Protein AF-A0A957B6Y9-F1 (afdb_monomer_lite)

Secondary structure (DSSP, 8-state):
-GGGGTPPPPPHHHHHHHHHHHHHHHHHHHHHHHHTT-GGGGHHHHHHHHHHHHHHHHHHHHHHHTTSS-HHHHHHHHHHHHHHHHHHHHHSPPTTTTSSSS-SS----

Structure (mmCIF, N/CA/C/O backbone):
data_AF-A0A957B6Y9-F1
#
_entry.id   AF-A0A957B6Y9-F1
#
loop_
_atom_site.group_PDB
_atom_site.id
_atom_site.type_symbol
_atom_site.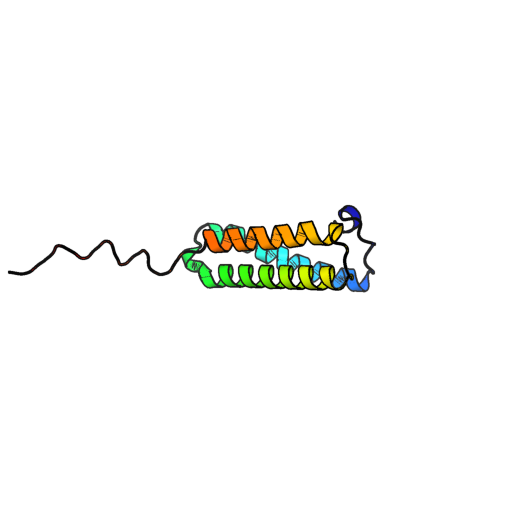label_atom_id
_atom_site.label_alt_id
_atom_site.label_comp_id
_atom_site.label_asym_id
_atom_site.label_entity_id
_atom_site.label_seq_id
_atom_site.pdbx_PDB_ins_code
_atom_site.Cartn_x
_atom_site.Cartn_y
_atom_site.Cartn_z
_atom_site.occupancy
_atom_site.B_iso_or_equiv
_atom_site.auth_seq_id
_atom_site.auth_comp_id
_atom_site.auth_asym_id
_atom_site.auth_atom_id
_atom_site.pdbx_PDB_model_num
ATOM 1 N N . PHE A 1 1 ? 14.574 6.675 -4.545 1.00 60.00 1 PHE A N 1
ATOM 2 C CA . PHE A 1 1 ? 13.724 5.499 -4.267 1.00 60.00 1 PHE A CA 1
ATOM 3 C C . PHE A 1 1 ? 13.514 4.637 -5.513 1.00 60.00 1 PHE A C 1
ATOM 5 O O . PHE A 1 1 ? 14.004 3.523 -5.516 1.00 60.00 1 PHE A O 1
ATOM 12 N N . LEU A 1 2 ? 12.899 5.138 -6.595 1.00 66.56 2 LEU A N 1
ATOM 13 C CA . LEU A 1 2 ? 12.646 4.340 -7.814 1.00 66.56 2 LEU A CA 1
ATOM 14 C C . LEU A 1 2 ? 13.917 3.724 -8.437 1.00 66.56 2 LEU A C 1
ATOM 16 O O . LEU A 1 2 ? 13.939 2.532 -8.723 1.00 66.56 2 LEU A O 1
ATOM 20 N N . ALA A 1 3 ? 15.010 4.489 -8.523 1.00 66.62 3 ALA A N 1
ATOM 21 C CA . ALA A 1 3 ? 16.303 3.975 -8.990 1.00 66.62 3 ALA A CA 1
ATOM 22 C C . ALA A 1 3 ? 16.888 2.866 -8.088 1.00 66.62 3 ALA A C 1
ATOM 24 O O . ALA A 1 3 ? 17.524 1.944 -8.584 1.00 66.62 3 ALA A O 1
ATOM 25 N N . PHE A 1 4 ? 16.623 2.904 -6.773 1.00 63.34 4 PHE A N 1
ATOM 26 C CA . PHE A 1 4 ? 17.029 1.836 -5.844 1.00 63.34 4 PHE A CA 1
ATOM 27 C C . PHE A 1 4 ? 16.241 0.539 -6.064 1.00 63.34 4 PHE A C 1
ATOM 29 O O . PHE A 1 4 ? 16.731 -0.531 -5.726 1.00 63.34 4 PHE A O 1
ATOM 36 N N . MET A 1 5 ? 15.043 0.622 -6.650 1.00 68.00 5 MET A N 1
ATOM 37 C CA . MET A 1 5 ? 14.244 -0.541 -7.045 1.00 68.00 5 MET A CA 1
ATOM 38 C C . MET A 1 5 ? 14.555 -1.013 -8.473 1.00 68.00 5 MET A C 1
ATOM 40 O O . MET A 1 5 ? 13.844 -1.867 -8.995 1.00 68.00 5 MET A O 1
ATOM 44 N N . GLY A 1 6 ? 15.581 -0.451 -9.126 1.00 68.00 6 GLY A N 1
ATOM 45 C CA . GLY A 1 6 ? 15.944 -0.770 -10.509 1.00 68.00 6 GLY A CA 1
ATOM 46 C C . GLY A 1 6 ? 14.973 -0.222 -11.559 1.00 68.00 6 GLY A C 1
ATOM 47 O O . GLY A 1 6 ? 15.023 -0.648 -12.708 1.00 68.00 6 GLY A O 1
ATOM 48 N N . SER A 1 7 ? 14.078 0.698 -11.187 1.00 72.31 7 SER A N 1
ATOM 49 C CA . SER A 1 7 ? 13.149 1.333 -12.125 1.00 72.31 7 SER A CA 1
ATOM 50 C C . SER A 1 7 ? 13.821 2.481 -12.884 1.00 72.31 7 SER A C 1
ATOM 52 O O . SER A 1 7 ? 14.695 3.169 -12.349 1.00 72.31 7 SER A O 1
ATOM 54 N N . SER A 1 8 ? 13.378 2.724 -14.120 1.00 79.62 8 SER A N 1
ATOM 55 C CA . SER A 1 8 ? 13.810 3.876 -14.916 1.00 79.62 8 SER A CA 1
ATOM 56 C C . SER A 1 8 ? 13.435 5.202 -14.251 1.00 79.62 8 SER A C 1
ATOM 58 O O . SER A 1 8 ? 12.476 5.285 -13.480 1.00 79.62 8 SER A O 1
ATOM 60 N N . VAL A 1 9 ? 14.172 6.265 -14.581 1.00 78.81 9 VAL A N 1
ATOM 61 C CA . VAL A 1 9 ? 13.820 7.626 -14.160 1.00 78.81 9 VAL A CA 1
ATOM 62 C C . VAL A 1 9 ? 12.464 7.993 -14.759 1.00 78.81 9 VAL A C 1
ATOM 64 O O . VAL A 1 9 ? 12.263 7.887 -15.967 1.00 78.81 9 VAL A O 1
ATOM 67 N N . THR A 1 10 ? 11.526 8.400 -13.908 1.00 80.25 10 THR A N 1
ATOM 68 C CA . THR A 1 10 ? 10.197 8.830 -14.343 1.00 80.25 10 THR A CA 1
ATOM 69 C C . THR A 1 10 ? 10.292 10.144 -15.112 1.00 80.25 10 THR A C 1
ATOM 71 O O . THR A 1 10 ? 11.053 11.032 -14.723 1.00 80.25 10 THR A O 1
ATOM 74 N N . GLN A 1 11 ? 9.493 10.301 -16.168 1.00 88.00 11 GLN A N 1
ATOM 75 C CA . GLN A 1 11 ? 9.379 11.590 -16.847 1.00 88.00 11 GLN A CA 1
ATOM 76 C C . GLN A 1 11 ? 8.853 12.675 -15.875 1.00 88.00 11 GLN A C 1
ATOM 78 O O . GLN A 1 11 ? 8.053 12.358 -14.985 1.00 88.00 11 GLN A O 1
ATOM 83 N N . PRO A 1 12 ? 9.312 13.941 -15.985 1.00 85.06 12 PRO A N 1
ATOM 84 C CA . PRO A 1 12 ? 8.999 14.991 -15.007 1.00 85.06 12 PRO A CA 1
ATOM 85 C C . PRO A 1 12 ? 7.502 15.273 -14.808 1.00 85.06 12 PRO A C 1
ATOM 87 O O . PRO A 1 12 ? 7.060 15.541 -13.691 1.00 85.06 12 PRO A O 1
ATOM 90 N N . ASP A 1 13 ? 6.716 15.176 -15.875 1.00 86.69 13 ASP A N 1
ATOM 91 C CA . ASP A 1 13 ? 5.260 15.333 -15.889 1.00 86.69 13 ASP A CA 1
ATOM 92 C C . ASP A 1 13 ? 4.532 14.229 -15.106 1.00 86.69 13 ASP A C 1
ATOM 94 O O . ASP A 1 13 ? 3.505 14.492 -14.486 1.00 86.69 13 ASP A O 1
ATOM 98 N N . ILE A 1 14 ? 5.102 13.023 -15.043 1.00 86.88 14 ILE A N 1
ATOM 99 C CA . ILE A 1 14 ? 4.603 11.905 -14.227 1.00 86.88 14 ILE A CA 1
ATOM 100 C C . ILE A 1 14 ? 5.128 12.002 -12.782 1.00 86.88 14 ILE A C 1
ATOM 102 O O . ILE A 1 14 ? 4.444 11.618 -11.829 1.00 86.88 14 ILE A O 1
ATOM 106 N N . ALA A 1 15 ? 6.329 12.554 -12.581 1.00 85.19 15 ALA A N 1
ATOM 107 C CA . ALA A 1 15 ? 6.903 12.751 -11.250 1.00 85.19 15 ALA A CA 1
ATOM 108 C C . ALA A 1 15 ? 6.085 13.736 -10.391 1.00 85.19 15 ALA A C 1
ATOM 110 O O . ALA A 1 15 ? 5.950 13.530 -9.183 1.00 85.19 15 ALA A O 1
ATOM 111 N N . TYR A 1 16 ? 5.497 14.771 -11.002 1.00 83.06 16 TYR A N 1
ATOM 112 C CA . TYR A 1 16 ? 4.648 15.753 -10.318 1.00 83.06 16 TYR A CA 1
ATOM 113 C C . TYR A 1 16 ? 3.428 15.132 -9.594 1.00 83.06 16 TYR A C 1
ATOM 115 O O . TYR A 1 16 ? 3.322 15.287 -8.370 1.00 83.06 16 TYR A O 1
ATOM 123 N N . PRO A 1 17 ? 2.521 14.390 -10.266 1.00 89.25 17 PRO A N 1
ATOM 124 C CA . PRO A 1 17 ? 1.394 13.744 -9.598 1.00 89.25 17 PRO A CA 1
ATOM 125 C C . PRO A 1 17 ? 1.833 12.643 -8.626 1.00 89.25 17 PRO A C 1
ATOM 127 O O . PRO A 1 17 ? 1.219 12.507 -7.567 1.00 89.25 17 PRO A O 1
ATOM 130 N N . LEU A 1 18 ? 2.922 11.915 -8.912 1.00 86.38 18 LEU A N 1
ATOM 131 C CA . LEU A 1 18 ? 3.512 10.955 -7.967 1.00 86.38 18 LEU A CA 1
ATOM 132 C C . LEU A 1 18 ? 3.936 11.629 -6.656 1.00 86.38 18 LEU A C 1
ATOM 134 O O . LEU A 1 18 ? 3.641 11.109 -5.582 1.00 86.38 18 LEU A O 1
ATOM 138 N N . GLY A 1 19 ? 4.571 12.802 -6.723 1.00 86.56 19 GLY A N 1
ATOM 139 C CA . GLY A 1 19 ? 4.940 13.584 -5.540 1.00 86.56 19 GLY A CA 1
ATOM 140 C C . GLY A 1 19 ? 3.721 14.032 -4.727 1.00 86.56 19 GLY A C 1
ATOM 141 O O . GLY A 1 19 ? 3.701 13.900 -3.502 1.00 86.56 19 GLY A O 1
ATOM 142 N N . MET A 1 20 ? 2.659 14.490 -5.397 1.00 90.38 20 MET A N 1
ATOM 143 C CA . MET A 1 20 ? 1.405 14.852 -4.726 1.00 90.38 20 MET A CA 1
ATOM 144 C C . MET A 1 20 ? 0.703 13.647 -4.080 1.00 90.38 20 MET A C 1
ATOM 146 O O . MET A 1 20 ? 0.098 13.784 -3.013 1.00 90.38 20 MET A O 1
ATOM 150 N N . LEU A 1 21 ? 0.752 12.467 -4.702 1.00 89.44 21 LEU A N 1
ATOM 151 C CA . LEU A 1 21 ? 0.225 11.229 -4.119 1.00 89.44 21 LEU A CA 1
ATOM 152 C C . LEU A 1 21 ? 1.065 10.772 -2.922 1.00 89.44 21 LEU A C 1
ATOM 154 O O . LEU A 1 21 ? 0.503 10.441 -1.880 1.00 89.44 21 LEU A O 1
ATOM 158 N N . ALA A 1 22 ? 2.394 10.856 -3.018 1.00 87.12 22 ALA A N 1
ATOM 159 C CA . ALA A 1 22 ? 3.301 10.534 -1.920 1.00 87.12 22 ALA A CA 1
ATOM 160 C C . ALA A 1 22 ? 3.009 11.369 -0.664 1.00 87.12 22 ALA A C 1
ATOM 162 O O . ALA A 1 22 ? 2.986 10.826 0.438 1.00 87.12 22 ALA A O 1
ATOM 163 N N . ALA A 1 23 ? 2.696 12.661 -0.817 1.00 89.31 23 ALA A N 1
ATOM 164 C CA . ALA A 1 23 ? 2.293 13.510 0.305 1.00 89.31 23 ALA A CA 1
ATOM 165 C C . ALA A 1 23 ? 1.042 12.978 1.032 1.00 89.31 23 ALA A C 1
ATOM 167 O O . ALA A 1 23 ? 0.981 12.997 2.261 1.00 89.31 23 ALA A O 1
ATOM 168 N N . ARG A 1 24 ? 0.063 12.446 0.287 1.00 88.31 24 ARG A N 1
ATOM 169 C CA . ARG A 1 24 ? -1.139 11.828 0.870 1.00 88.31 24 ARG A CA 1
ATOM 170 C C . ARG A 1 24 ? -0.784 10.545 1.613 1.00 88.31 24 ARG A C 1
ATOM 172 O O . ARG A 1 24 ? -1.236 10.370 2.740 1.00 88.31 24 ARG A O 1
ATOM 179 N N . PHE A 1 25 ? 0.062 9.689 1.038 1.00 86.94 25 PHE A N 1
ATOM 180 C CA . PHE A 1 25 ? 0.518 8.468 1.710 1.00 86.94 25 PHE A CA 1
ATOM 181 C C . PHE A 1 25 ? 1.296 8.759 2.995 1.00 86.94 25 PHE A C 1
ATOM 183 O O . PHE A 1 25 ? 1.080 8.083 3.997 1.00 86.94 25 PHE A O 1
ATOM 190 N N . LEU A 1 26 ? 2.133 9.800 3.010 1.00 89.38 26 LEU A N 1
ATOM 191 C CA . LEU A 1 26 ? 2.817 10.246 4.225 1.00 89.38 26 LEU A CA 1
ATOM 192 C C . LEU A 1 26 ? 1.824 10.712 5.294 1.00 89.38 26 LEU A C 1
ATOM 194 O O . LEU A 1 26 ? 1.936 10.298 6.445 1.00 89.38 26 LEU A O 1
ATOM 198 N N . ALA A 1 27 ? 0.826 11.518 4.921 1.00 90.38 27 ALA A N 1
ATOM 199 C CA . ALA A 1 27 ? -0.208 11.966 5.852 1.00 90.38 27 ALA A CA 1
ATOM 200 C C . ALA A 1 27 ? -1.004 10.788 6.439 1.00 90.38 27 ALA A C 1
ATOM 202 O O . ALA A 1 27 ? -1.207 10.730 7.652 1.00 90.38 27 ALA A O 1
ATOM 203 N N . TYR A 1 28 ? -1.394 9.817 5.607 1.00 88.06 28 TYR A N 1
ATOM 204 C CA . TYR A 1 28 ? -2.050 8.591 6.066 1.00 88.06 28 TYR A CA 1
ATOM 205 C C . TYR A 1 28 ? -1.147 7.764 6.986 1.00 88.06 28 TYR A C 1
ATOM 207 O O . TYR A 1 28 ? -1.593 7.344 8.051 1.00 88.06 28 TYR A O 1
ATOM 215 N N . GLY A 1 29 ? 0.129 7.588 6.632 1.00 86.38 29 GLY A N 1
ATOM 216 C CA . GLY A 1 29 ? 1.103 6.877 7.460 1.00 86.38 29 GLY A CA 1
ATOM 217 C C . GLY A 1 29 ? 1.276 7.515 8.840 1.00 86.38 29 GLY A C 1
ATOM 218 O O . GLY A 1 29 ? 1.208 6.825 9.853 1.00 86.38 29 GLY A O 1
ATOM 219 N N . ILE A 1 30 ? 1.413 8.843 8.902 1.00 90.31 30 ILE A N 1
ATOM 220 C CA . ILE A 1 30 ? 1.479 9.593 10.167 1.00 90.31 30 ILE A CA 1
ATOM 221 C C . ILE A 1 30 ? 0.173 9.441 10.959 1.00 90.31 30 ILE A C 1
ATOM 223 O O . ILE A 1 30 ? 0.206 9.179 12.163 1.00 90.31 30 ILE A O 1
ATOM 227 N N . GLY A 1 31 ? -0.977 9.548 10.286 1.00 88.94 31 GLY A N 1
ATOM 228 C CA . GLY A 1 31 ? -2.288 9.327 10.894 1.00 88.94 31 GLY A CA 1
ATOM 229 C C . GLY A 1 31 ? -2.410 7.944 11.535 1.00 88.94 31 GLY A C 1
ATOM 230 O O . GLY A 1 31 ? -2.955 7.823 12.630 1.00 88.94 31 GLY A O 1
ATOM 231 N N . MET A 1 32 ? -1.820 6.913 10.927 1.00 86.56 32 MET A N 1
ATOM 232 C CA . MET A 1 32 ? -1.830 5.555 11.475 1.00 86.56 32 MET A CA 1
ATOM 233 C C . MET A 1 32 ? -1.044 5.418 12.779 1.00 86.56 32 MET A C 1
ATOM 235 O O . MET A 1 32 ? -1.512 4.730 13.685 1.00 86.56 32 MET A O 1
ATOM 239 N N . PHE A 1 33 ? 0.085 6.115 12.939 1.00 87.88 33 PHE A N 1
ATOM 240 C CA . PHE A 1 33 ? 0.795 6.150 14.226 1.00 87.88 33 PHE A CA 1
ATOM 241 C C . PHE A 1 33 ? -0.031 6.810 15.333 1.00 87.88 33 PHE A C 1
ATOM 243 O O . PHE A 1 33 ? 0.055 6.410 16.494 1.00 87.88 33 PHE A O 1
ATOM 250 N N . TYR A 1 34 ? -0.834 7.818 14.988 1.00 88.88 34 TYR A N 1
ATOM 251 C CA . TYR A 1 34 ? -1.755 8.438 15.934 1.00 88.88 34 TYR A CA 1
ATOM 252 C C . TYR A 1 34 ? -2.904 7.486 16.300 1.00 88.88 34 TYR A C 1
ATOM 254 O O . TYR A 1 34 ? -3.159 7.263 17.482 1.00 88.88 34 TYR A O 1
ATOM 262 N N . ILE A 1 35 ? -3.538 6.878 15.293 1.00 87.44 35 ILE A N 1
ATOM 263 C CA . ILE A 1 35 ? -4.672 5.955 15.443 1.00 87.44 35 ILE A CA 1
ATOM 264 C C . ILE A 1 35 ? -4.299 4.702 16.237 1.00 87.44 35 ILE A C 1
ATOM 266 O O . ILE A 1 35 ? -5.117 4.209 17.010 1.00 87.44 35 ILE A O 1
ATOM 270 N N . ALA A 1 36 ? -3.067 4.208 16.102 1.00 84.00 36 ALA A N 1
ATOM 271 C CA . ALA A 1 36 ? -2.590 3.022 16.812 1.00 84.00 36 ALA A CA 1
ATOM 272 C C . ALA A 1 36 ? -2.695 3.128 18.347 1.00 84.00 36 ALA A C 1
ATOM 274 O O . ALA A 1 36 ? -2.671 2.105 19.026 1.00 84.00 36 ALA A O 1
ATOM 275 N N . ARG A 1 37 ? -2.824 4.343 18.900 1.00 87.31 37 ARG A N 1
ATOM 276 C CA . ARG A 1 37 ? -3.008 4.572 20.342 1.00 87.31 37 ARG 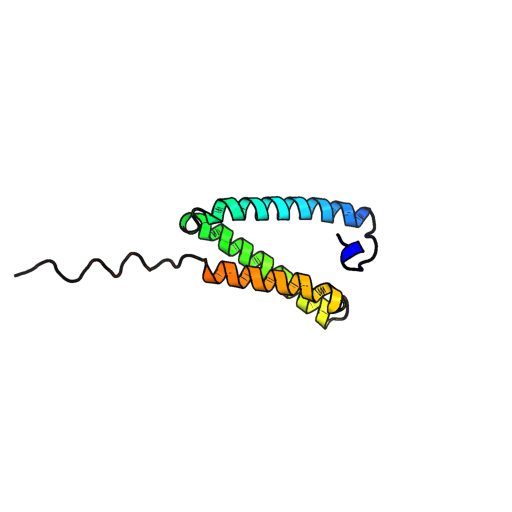A CA 1
ATOM 277 C C . ARG A 1 37 ? -4.425 4.276 20.836 1.00 87.31 37 ARG A C 1
ATOM 279 O O . ARG A 1 37 ? -4.582 3.952 22.006 1.00 87.31 37 ARG A O 1
ATOM 286 N N . ASP A 1 38 ? -5.431 4.420 19.977 1.00 89.12 38 ASP A N 1
ATOM 287 C CA . ASP A 1 38 ? -6.844 4.217 20.320 1.00 89.12 38 ASP A CA 1
ATOM 288 C C . ASP A 1 38 ? -7.626 3.684 19.101 1.00 89.12 38 ASP A C 1
ATOM 290 O O . ASP A 1 38 ? -8.447 4.385 18.496 1.00 89.12 38 ASP A O 1
ATOM 294 N N . PRO A 1 39 ? -7.336 2.444 18.664 1.00 85.81 39 PRO A N 1
ATOM 295 C CA . PRO A 1 39 ? -7.873 1.907 17.416 1.00 85.81 39 PRO A CA 1
ATOM 296 C C . PRO A 1 39 ? -9.400 1.740 17.447 1.00 85.81 39 PRO A C 1
ATOM 298 O O . PRO A 1 39 ? -10.042 1.769 16.395 1.00 85.81 39 PRO A O 1
ATOM 301 N N . GLU A 1 40 ? -9.997 1.604 18.637 1.00 87.31 40 GLU A N 1
ATOM 302 C CA . GLU A 1 40 ? -11.440 1.411 18.827 1.00 87.31 40 GLU A CA 1
ATOM 303 C C . GLU A 1 40 ? -12.249 2.624 18.362 1.00 87.31 40 GLU A C 1
ATOM 305 O O . GLU A 1 40 ? -13.320 2.473 17.775 1.00 87.31 40 GLU A O 1
ATOM 310 N N . LYS A 1 41 ? -11.703 3.833 18.521 1.00 89.38 41 LYS A N 1
ATOM 311 C CA . LYS A 1 41 ? -12.351 5.076 18.072 1.00 89.38 41 LYS A CA 1
ATOM 312 C C . LYS A 1 41 ? -12.175 5.354 16.579 1.00 89.38 41 LYS A C 1
ATOM 314 O O . LYS A 1 41 ? -12.781 6.282 16.044 1.00 89.38 41 LYS A O 1
ATOM 319 N N . HIS A 1 42 ? -11.360 4.560 15.886 1.00 90.81 42 HIS A N 1
ATOM 320 C CA . HIS A 1 42 ? -10.885 4.865 14.536 1.00 90.81 42 HIS A CA 1
ATOM 321 C C . HIS A 1 42 ? -11.076 3.708 13.541 1.00 90.81 42 HIS A C 1
ATOM 323 O O . HIS A 1 42 ? -10.391 3.638 12.519 1.00 90.81 42 HIS A O 1
ATOM 329 N N . ILE A 1 43 ? -12.061 2.834 13.774 1.00 89.56 43 ILE A N 1
ATOM 330 C CA . ILE A 1 43 ? -12.367 1.678 12.907 1.00 89.56 43 ILE A CA 1
ATOM 331 C C . ILE A 1 43 ? -12.567 2.070 11.436 1.00 89.56 43 ILE A C 1
ATOM 333 O O . ILE A 1 43 ? -12.116 1.355 10.542 1.00 89.56 43 ILE A O 1
ATOM 337 N N . PHE A 1 44 ? -13.208 3.213 11.167 1.00 90.06 44 PHE A N 1
ATOM 338 C CA . PHE A 1 44 ? -13.381 3.723 9.802 1.00 90.06 44 PHE A CA 1
ATOM 339 C C . PHE A 1 44 ? -12.037 3.949 9.091 1.00 90.06 44 PHE A C 1
ATOM 341 O O . PHE A 1 44 ? -11.872 3.560 7.937 1.00 90.06 44 PHE A O 1
ATOM 348 N N . TRP A 1 45 ? -11.056 4.522 9.790 1.00 90.38 45 TRP A N 1
ATOM 349 C CA . TRP A 1 45 ? -9.722 4.754 9.239 1.00 90.38 45 TRP A CA 1
ATOM 350 C C . TRP A 1 45 ? -8.954 3.454 9.008 1.00 90.38 45 TRP A C 1
ATOM 352 O O . TRP A 1 45 ? -8.332 3.297 7.959 1.00 90.38 45 TRP A O 1
ATOM 362 N N . ILE A 1 46 ? -9.047 2.505 9.943 1.00 90.81 46 ILE A N 1
ATOM 363 C CA . ILE A 1 46 ? -8.432 1.178 9.798 1.00 90.81 46 ILE A CA 1
ATOM 364 C C . ILE A 1 46 ? -8.989 0.470 8.554 1.00 90.81 46 ILE A C 1
ATOM 366 O O . ILE A 1 46 ? -8.222 -0.051 7.747 1.00 90.81 46 ILE A O 1
ATOM 370 N N . ASN A 1 47 ? -10.309 0.511 8.348 1.00 92.12 47 ASN A N 1
ATOM 371 C CA . ASN A 1 47 ? -10.945 -0.073 7.166 1.00 92.12 47 ASN A CA 1
ATOM 372 C C . ASN A 1 47 ? -10.506 0.608 5.862 1.00 92.12 47 ASN A C 1
ATOM 374 O O . ASN A 1 47 ? -10.252 -0.085 4.880 1.00 92.12 47 ASN A O 1
ATOM 378 N N . ASN A 1 48 ? -10.376 1.940 5.847 1.00 92.94 48 ASN A N 1
ATOM 379 C CA . ASN A 1 48 ? -9.871 2.661 4.674 1.00 92.94 48 ASN A CA 1
ATOM 380 C C . ASN A 1 48 ? -8.420 2.299 4.350 1.00 92.94 48 ASN A C 1
ATOM 382 O O . ASN A 1 48 ? -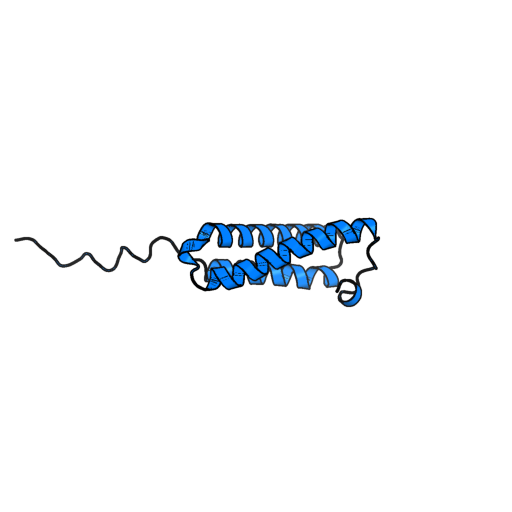8.090 2.126 3.180 1.00 92.94 48 ASN A O 1
ATOM 386 N N . MET A 1 49 ? -7.561 2.139 5.360 1.00 93.94 49 MET A N 1
ATOM 387 C CA . MET A 1 49 ? -6.201 1.653 5.122 1.00 93.94 49 MET A CA 1
ATOM 388 C C . MET A 1 49 ? -6.194 0.244 4.546 1.00 93.94 49 MET A C 1
ATOM 390 O O . MET A 1 49 ? -5.490 0.002 3.572 1.00 93.94 49 MET A O 1
ATOM 394 N N . ILE A 1 50 ? -6.997 -0.674 5.092 1.00 94.19 50 ILE A N 1
ATOM 395 C CA . ILE A 1 50 ? -7.113 -2.027 4.532 1.00 94.19 50 ILE A CA 1
ATOM 396 C C . ILE A 1 50 ? -7.546 -1.957 3.062 1.00 94.19 50 ILE A C 1
ATOM 398 O O . ILE A 1 50 ? -6.949 -2.630 2.227 1.00 94.19 50 ILE A O 1
ATOM 402 N N . LEU A 1 51 ? -8.536 -1.120 2.731 1.00 95.56 51 LEU A N 1
ATOM 403 C CA . LEU A 1 51 ? -9.005 -0.945 1.356 1.00 95.56 51 LEU A CA 1
ATOM 404 C C . LEU A 1 51 ? -7.889 -0.460 0.422 1.00 95.56 51 LEU A C 1
ATOM 406 O O . LEU A 1 51 ? -7.720 -1.036 -0.649 1.00 95.56 51 LEU A O 1
ATOM 410 N N . ILE A 1 52 ? -7.115 0.552 0.827 1.00 94.19 52 ILE A N 1
ATOM 411 C CA . ILE A 1 52 ? -5.984 1.058 0.033 1.00 94.19 52 ILE A CA 1
ATOM 412 C C . ILE A 1 52 ? -4.977 -0.062 -0.235 1.00 94.19 52 ILE A C 1
ATOM 414 O O . ILE A 1 52 ? -4.636 -0.303 -1.388 1.00 94.19 52 ILE A O 1
ATOM 418 N N . GLN A 1 53 ? -4.587 -0.820 0.792 1.00 95.06 53 GLN A N 1
ATOM 419 C CA . GLN A 1 53 ? -3.629 -1.910 0.610 1.00 95.06 53 GLN A CA 1
ATOM 420 C C . GLN A 1 53 ? -4.179 -3.041 -0.271 1.00 95.06 53 GLN A C 1
ATOM 422 O O . GLN A 1 53 ? -3.425 -3.654 -1.024 1.00 95.06 53 GLN A O 1
ATOM 427 N N . VAL A 1 54 ? -5.483 -3.329 -0.201 1.00 97.50 54 VAL A N 1
ATOM 428 C CA . VAL A 1 54 ? -6.131 -4.314 -1.083 1.00 97.50 54 VAL A CA 1
ATOM 429 C C . VAL A 1 54 ? -6.092 -3.844 -2.536 1.00 97.50 54 VAL A C 1
ATOM 431 O O . VAL A 1 54 ? -5.792 -4.646 -3.419 1.00 97.50 54 VAL A O 1
ATOM 434 N N . VAL A 1 55 ? -6.355 -2.559 -2.790 1.00 96.94 55 VAL A N 1
ATOM 435 C CA . VAL A 1 55 ? -6.249 -1.975 -4.134 1.00 96.94 55 VAL A CA 1
ATOM 436 C C . VAL A 1 55 ? -4.804 -2.030 -4.631 1.00 96.94 55 VAL A C 1
ATOM 438 O O . VAL A 1 55 ? -4.577 -2.497 -5.746 1.00 96.94 55 VAL A O 1
ATOM 441 N N . ASP A 1 56 ? -3.828 -1.651 -3.805 1.00 94.12 56 ASP A N 1
ATOM 442 C CA . ASP A 1 56 ? -2.403 -1.715 -4.151 1.00 94.12 56 ASP A CA 1
ATOM 443 C C . ASP A 1 56 ? -1.966 -3.142 -4.503 1.00 94.12 56 ASP A C 1
ATOM 445 O O . ASP A 1 56 ? -1.292 -3.368 -5.513 1.00 94.12 56 ASP A O 1
ATOM 449 N N . LEU A 1 57 ? -2.397 -4.127 -3.709 1.00 97.06 57 LEU A N 1
ATOM 450 C CA . LEU A 1 57 ? -2.117 -5.535 -3.969 1.00 97.06 57 LEU A CA 1
ATOM 451 C C . LEU A 1 57 ? -2.779 -6.007 -5.269 1.00 97.06 57 LEU A C 1
ATOM 453 O O . LEU A 1 57 ? -2.128 -6.672 -6.072 1.00 97.06 57 LEU A O 1
ATOM 457 N N . ALA A 1 58 ? -4.041 -5.642 -5.509 1.00 97.44 58 ALA A N 1
ATOM 458 C CA . ALA A 1 58 ? -4.762 -6.012 -6.725 1.00 97.44 58 ALA A CA 1
ATOM 459 C C . ALA A 1 58 ? -4.096 -5.437 -7.983 1.00 97.44 58 ALA A C 1
ATOM 461 O O . ALA A 1 58 ? -3.898 -6.160 -8.961 1.00 97.44 58 ALA A O 1
ATOM 462 N N . VAL A 1 59 ? -3.691 -4.163 -7.944 1.00 96.31 59 VAL A N 1
ATOM 463 C CA . VAL A 1 59 ? -2.961 -3.511 -9.040 1.00 96.3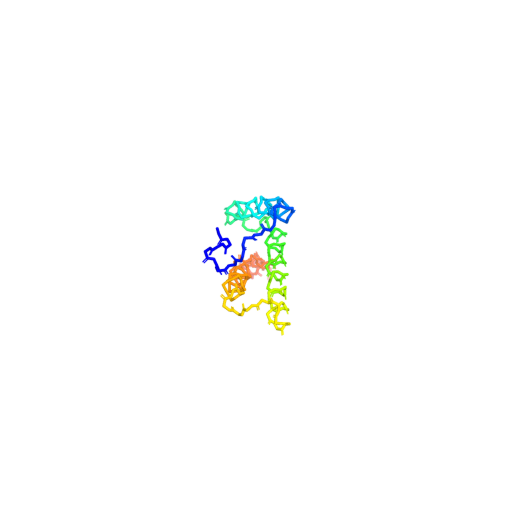1 59 VAL A CA 1
ATOM 464 C C . VAL A 1 59 ? -1.607 -4.184 -9.265 1.00 96.31 59 VAL A C 1
ATOM 466 O O . VAL A 1 59 ? -1.265 -4.491 -10.407 1.00 96.31 59 VAL A O 1
ATOM 469 N N . GLY A 1 60 ? -0.855 -4.468 -8.196 1.00 94.25 60 GLY A N 1
ATOM 470 C CA . GLY A 1 60 ? 0.433 -5.158 -8.281 1.00 94.25 60 GLY A CA 1
ATOM 471 C C . GLY A 1 60 ? 0.317 -6.551 -8.904 1.00 94.25 60 GLY A C 1
ATOM 472 O O . GLY A 1 60 ? 1.075 -6.885 -9.819 1.00 94.25 60 GLY A O 1
ATOM 473 N N . VAL A 1 61 ? -0.669 -7.342 -8.468 1.00 97.25 61 VAL A N 1
ATOM 474 C CA . VAL A 1 61 ? -0.946 -8.677 -9.016 1.00 97.25 61 VAL A CA 1
ATOM 475 C C . VAL A 1 61 ? -1.325 -8.578 -10.489 1.00 97.25 61 VAL A C 1
ATOM 477 O O . VAL A 1 61 ? -0.733 -9.272 -11.314 1.00 97.25 61 VAL A O 1
ATOM 480 N N . PHE A 1 62 ? -2.254 -7.688 -10.843 1.00 97.50 62 PHE A N 1
ATOM 481 C CA . PHE A 1 62 ? -2.707 -7.524 -12.223 1.00 97.50 62 PHE A CA 1
ATOM 482 C C . PHE A 1 62 ? -1.566 -7.104 -13.160 1.00 97.50 62 PHE A C 1
ATOM 484 O O . PHE A 1 62 ? -1.371 -7.714 -14.210 1.00 97.50 62 PHE A O 1
ATOM 491 N N . ALA A 1 63 ? -0.761 -6.115 -12.762 1.00 94.25 63 ALA A N 1
ATOM 492 C CA . ALA A 1 63 ? 0.374 -5.646 -13.554 1.00 94.25 63 ALA A CA 1
ATOM 493 C C . ALA A 1 63 ? 1.471 -6.714 -13.709 1.00 94.25 63 ALA A C 1
ATOM 495 O O . ALA A 1 63 ? 2.104 -6.796 -14.762 1.00 94.25 63 ALA A O 1
ATOM 496 N N . THR A 1 64 ? 1.678 -7.548 -12.684 1.00 95.69 64 THR A N 1
ATOM 497 C CA . THR A 1 64 ? 2.661 -8.641 -12.728 1.00 95.69 64 THR A CA 1
ATOM 498 C C . THR A 1 64 ? 2.189 -9.782 -13.624 1.00 95.69 64 THR A C 1
ATOM 500 O O . THR A 1 64 ? 2.937 -10.239 -14.483 1.00 95.69 64 THR A O 1
ATOM 503 N N . LEU A 1 65 ? 0.935 -10.222 -13.469 1.00 96.56 65 LEU A N 1
ATOM 504 C CA . LEU A 1 65 ? 0.357 -11.293 -14.287 1.00 96.56 65 LEU A CA 1
ATOM 505 C C . LEU A 1 65 ? 0.195 -10.878 -15.754 1.00 96.56 65 LEU A C 1
ATOM 507 O O . LEU A 1 65 ? 0.363 -11.706 -16.643 1.00 96.56 65 LEU A O 1
ATOM 511 N N . GLY A 1 66 ? -0.083 -9.599 -16.012 1.00 96.12 66 GLY A N 1
ATOM 512 C CA . GLY A 1 66 ? -0.130 -9.032 -17.359 1.00 96.12 66 GLY A CA 1
ATOM 513 C C . GLY A 1 66 ? 1.242 -8.818 -18.008 1.00 96.12 66 GLY A C 1
ATOM 514 O O . GLY A 1 66 ? 1.298 -8.369 -19.149 1.00 96.12 66 GLY A O 1
ATOM 515 N N . GLY A 1 67 ? 2.346 -9.093 -17.302 1.00 92.44 67 GLY A N 1
ATOM 516 C CA . GLY A 1 67 ? 3.708 -8.911 -17.812 1.00 92.44 67 GLY A CA 1
ATOM 517 C C . GLY A 1 67 ? 4.162 -7.451 -17.937 1.00 92.44 67 GLY A C 1
ATOM 518 O O . GLY A 1 67 ? 5.208 -7.191 -18.524 1.00 92.44 67 GLY A O 1
ATOM 519 N N . VAL A 1 68 ? 3.406 -6.496 -17.383 1.00 92.19 68 VAL A N 1
ATOM 520 C CA . VAL A 1 68 ? 3.737 -5.060 -17.418 1.00 92.19 68 VAL A CA 1
ATOM 521 C C . VAL A 1 68 ? 4.890 -4.740 -16.467 1.00 92.19 68 VAL A C 1
ATOM 523 O O . VAL A 1 68 ? 5.737 -3.902 -16.766 1.00 92.19 68 VAL A O 1
ATOM 526 N N . VAL A 1 69 ? 4.928 -5.412 -15.314 1.00 89.25 69 VAL A N 1
ATOM 527 C CA . VAL A 1 69 ? 5.957 -5.228 -14.284 1.00 89.25 69 VAL A CA 1
ATOM 528 C C . VAL A 1 69 ? 6.561 -6.583 -13.935 1.00 89.25 69 VAL A C 1
ATOM 530 O O . VAL A 1 69 ? 5.837 -7.535 -13.653 1.00 89.25 69 VAL A O 1
ATOM 533 N N . ALA A 1 70 ? 7.892 -6.685 -13.926 1.00 90.31 70 ALA A N 1
ATOM 534 C CA . ALA A 1 70 ? 8.555 -7.922 -13.522 1.00 90.31 70 ALA A CA 1
ATOM 535 C C . ALA A 1 70 ? 8.317 -8.218 -12.033 1.00 90.31 70 ALA A C 1
ATOM 537 O O . ALA A 1 70 ? 8.316 -7.307 -11.200 1.00 90.31 70 ALA A O 1
ATOM 538 N N . LEU A 1 71 ? 8.206 -9.505 -11.687 1.00 90.88 71 LEU A N 1
ATOM 539 C CA . LEU A 1 71 ? 7.982 -9.951 -10.308 1.00 90.88 71 LEU A CA 1
ATOM 540 C C . LEU A 1 71 ? 9.042 -9.412 -9.334 1.00 90.88 71 LEU A C 1
ATOM 542 O O . LEU A 1 71 ? 8.716 -9.061 -8.207 1.00 90.88 71 LEU A O 1
ATOM 546 N N . SER A 1 72 ? 10.300 -9.288 -9.766 1.00 89.75 72 SER A N 1
ATOM 547 C CA . SER A 1 72 ? 11.386 -8.722 -8.953 1.00 89.75 72 SER A CA 1
ATOM 548 C C . SER A 1 72 ? 11.136 -7.274 -8.514 1.00 89.75 72 SER A C 1
ATOM 550 O O . SER A 1 72 ? 11.625 -6.873 -7.461 1.00 89.75 72 SER A O 1
ATOM 552 N N . HIS A 1 73 ? 10.365 -6.499 -9.282 1.00 87.06 73 HIS A N 1
ATOM 553 C CA . HIS A 1 73 ? 10.014 -5.117 -8.951 1.00 87.06 73 HIS A CA 1
ATOM 554 C C . HIS A 1 73 ? 8.706 -5.019 -8.155 1.00 87.06 73 HIS A C 1
ATOM 556 O O . HIS A 1 73 ? 8.579 -4.150 -7.294 1.00 87.06 73 HIS A O 1
ATOM 562 N N . SER A 1 74 ? 7.735 -5.899 -8.413 1.00 91.31 74 SER A N 1
ATOM 563 C CA . SER A 1 74 ? 6.421 -5.859 -7.758 1.00 91.31 74 SER A CA 1
ATOM 564 C C . SER A 1 74 ? 6.348 -6.660 -6.456 1.00 91.31 74 SER A C 1
ATOM 566 O O . SER A 1 74 ? 5.502 -6.363 -5.612 1.00 91.31 74 SER A O 1
ATOM 568 N N . ALA A 1 75 ? 7.234 -7.639 -6.243 1.00 90.88 75 ALA A N 1
ATOM 569 C CA . ALA A 1 75 ? 7.195 -8.519 -5.076 1.00 90.88 75 ALA A CA 1
ATOM 570 C C . ALA A 1 75 ? 7.295 -7.756 -3.751 1.00 90.88 75 ALA A C 1
ATOM 572 O O . ALA A 1 75 ? 6.520 -8.023 -2.836 1.00 90.88 75 ALA A O 1
ATOM 573 N N . PHE A 1 76 ? 8.209 -6.787 -3.645 1.00 90.62 76 PHE A N 1
ATOM 574 C CA . PHE A 1 76 ? 8.389 -6.023 -2.410 1.00 90.62 76 PHE A CA 1
ATOM 575 C C . PHE A 1 76 ? 7.164 -5.147 -2.070 1.00 90.62 76 PHE A C 1
ATOM 577 O O . PHE A 1 76 ? 6.643 -5.279 -0.959 1.00 90.62 76 PHE A O 1
ATOM 584 N N . PRO A 1 77 ? 6.627 -4.322 -2.996 1.00 91.19 77 PRO A N 1
ATOM 585 C CA . PRO A 1 77 ? 5.372 -3.605 -2.764 1.00 91.19 77 PRO A CA 1
ATOM 586 C C . PRO A 1 77 ? 4.188 -4.520 -2.418 1.00 91.19 77 PRO A C 1
ATOM 588 O O . PRO A 1 77 ? 3.463 -4.236 -1.465 1.00 91.19 77 PRO A O 1
ATOM 591 N N . MET A 1 78 ? 4.012 -5.639 -3.133 1.00 95.06 78 MET A N 1
ATOM 592 C CA . MET A 1 78 ? 2.919 -6.588 -2.871 1.00 95.06 78 MET A CA 1
ATOM 593 C C . MET A 1 78 ? 3.053 -7.266 -1.503 1.00 95.06 78 MET A C 1
ATOM 595 O O . MET A 1 78 ? 2.063 -7.417 -0.782 1.00 95.06 78 MET A O 1
ATOM 599 N N . PHE A 1 79 ? 4.274 -7.638 -1.112 1.00 95.88 79 PHE A N 1
ATOM 600 C CA . PHE A 1 79 ? 4.555 -8.165 0.221 1.00 95.88 79 PHE A CA 1
ATOM 601 C C . PHE A 1 79 ? 4.204 -7.140 1.305 1.00 95.88 79 PHE A C 1
ATOM 603 O O . PHE A 1 79 ? 3.512 -7.477 2.262 1.00 95.88 79 PHE A O 1
ATOM 610 N N . ASN A 1 80 ? 4.607 -5.878 1.129 1.00 94.19 80 ASN A N 1
ATOM 611 C CA . ASN A 1 80 ? 4.293 -4.805 2.071 1.00 94.19 80 ASN A CA 1
ATOM 612 C C . ASN A 1 80 ? 2.778 -4.570 2.209 1.00 94.19 80 ASN A C 1
ATOM 614 O O . ASN A 1 80 ? 2.265 -4.476 3.325 1.00 94.19 80 ASN A O 1
ATOM 618 N N . ALA A 1 81 ? 2.047 -4.527 1.090 1.00 95.19 81 ALA A N 1
ATOM 619 C CA . ALA A 1 81 ? 0.591 -4.398 1.099 1.00 95.19 81 ALA A CA 1
ATOM 620 C C . ALA A 1 81 ? -0.062 -5.550 1.878 1.00 95.19 81 ALA A C 1
ATOM 622 O O . ALA A 1 81 ? -0.844 -5.314 2.799 1.00 95.19 81 ALA A O 1
ATOM 623 N N . THR A 1 82 ? 0.343 -6.787 1.581 1.00 97.00 82 THR A N 1
ATOM 624 C CA . THR A 1 82 ? -0.148 -7.997 2.257 1.00 97.00 82 THR A CA 1
ATOM 625 C C . THR A 1 82 ? 0.129 -7.964 3.759 1.00 97.00 82 THR A C 1
ATOM 627 O O . THR A 1 82 ? -0.767 -8.216 4.564 1.00 97.00 82 THR A O 1
ATOM 630 N N . LEU A 1 83 ? 1.354 -7.608 4.153 1.00 95.56 83 LEU A N 1
ATOM 631 C CA . LEU A 1 83 ? 1.757 -7.526 5.553 1.00 95.56 83 LEU A CA 1
ATOM 632 C C . LEU A 1 83 ? 0.922 -6.495 6.319 1.00 95.56 83 LEU A C 1
ATOM 634 O O . LEU A 1 83 ? 0.424 -6.799 7.402 1.00 95.56 83 LEU A O 1
ATOM 638 N N . ILE A 1 84 ? 0.707 -5.305 5.752 1.00 93.38 84 ILE A N 1
ATOM 639 C CA . ILE A 1 84 ? -0.111 -4.273 6.402 1.00 93.38 84 ILE A CA 1
ATOM 640 C C . ILE A 1 84 ? -1.582 -4.697 6.485 1.00 93.38 84 ILE A C 1
ATOM 642 O O . ILE A 1 84 ? -2.195 -4.492 7.531 1.00 93.38 84 ILE A O 1
ATOM 646 N N . ILE A 1 85 ? -2.143 -5.336 5.450 1.00 95.38 85 ILE A N 1
ATOM 647 C CA . ILE A 1 85 ? -3.506 -5.898 5.510 1.00 95.38 85 ILE A CA 1
ATOM 648 C C . ILE A 1 85 ? -3.625 -6.854 6.697 1.00 95.38 85 ILE A C 1
ATOM 650 O O . ILE A 1 85 ? -4.534 -6.709 7.512 1.00 95.38 85 ILE A O 1
ATOM 654 N N . ILE A 1 86 ? -2.694 -7.804 6.822 1.00 95.62 86 ILE A N 1
ATOM 655 C CA . ILE A 1 86 ? -2.708 -8.799 7.899 1.00 95.62 86 ILE A CA 1
ATOM 656 C C . ILE A 1 86 ? -2.605 -8.115 9.264 1.00 95.62 86 ILE A C 1
ATOM 658 O O . ILE A 1 86 ? -3.422 -8.393 10.140 1.00 95.62 86 ILE A O 1
ATOM 662 N N . LEU A 1 87 ? -1.652 -7.195 9.441 1.00 92.19 87 LEU A N 1
ATOM 663 C CA . LEU A 1 87 ? -1.482 -6.472 10.703 1.00 92.19 87 LEU A CA 1
ATOM 664 C C . LEU A 1 87 ? -2.752 -5.719 11.097 1.00 92.19 87 LEU A C 1
ATOM 666 O O . LEU A 1 87 ? -3.194 -5.821 12.238 1.00 92.19 87 LEU A O 1
ATOM 670 N N . LEU A 1 88 ? -3.377 -5.009 10.159 1.00 91.44 88 LEU A N 1
ATOM 671 C CA . LEU A 1 88 ? -4.596 -4.261 10.445 1.00 91.44 88 LEU A CA 1
ATOM 672 C C . LEU A 1 88 ? -5.787 -5.174 10.718 1.00 91.44 88 LEU A C 1
ATOM 674 O O . LEU A 1 88 ? -6.577 -4.855 11.594 1.00 91.44 88 LEU A O 1
ATOM 678 N N . LEU A 1 89 ? -5.912 -6.318 10.042 1.00 92.19 89 LEU A N 1
ATOM 679 C CA . LEU A 1 89 ? -6.972 -7.290 10.328 1.00 92.19 89 LEU A CA 1
ATOM 680 C C . LEU A 1 89 ? -6.809 -7.951 11.702 1.00 92.19 89 LEU A C 1
ATOM 682 O O . LEU A 1 89 ? -7.809 -8.198 12.375 1.00 92.19 89 LEU A O 1
ATOM 686 N N . VAL A 1 90 ? -5.570 -8.220 12.122 1.00 90.25 90 VAL A N 1
ATOM 687 C CA . VAL A 1 90 ? -5.264 -8.804 13.437 1.00 90.25 90 VAL A CA 1
ATOM 688 C C . VAL A 1 90 ? -5.462 -7.782 14.557 1.00 90.25 90 VAL A C 1
ATOM 690 O O . VAL A 1 90 ? -6.024 -8.121 15.594 1.00 90.25 90 VAL A O 1
ATOM 693 N N . LEU A 1 91 ? -5.035 -6.535 14.346 1.00 86.19 91 LEU A N 1
ATOM 694 C CA . LEU A 1 91 ? -5.116 -5.463 15.342 1.00 86.19 91 LEU A CA 1
ATOM 695 C C . LEU A 1 91 ? -6.479 -4.764 15.377 1.00 86.19 91 LEU A C 1
ATOM 697 O O . LEU A 1 91 ? -6.735 -3.984 16.292 1.00 86.19 91 LEU A O 1
ATOM 701 N N . ARG A 1 92 ? -7.353 -5.008 14.392 1.00 85.25 92 ARG A N 1
ATOM 702 C CA . ARG A 1 92 ? -8.670 -4.374 14.322 1.00 85.25 92 ARG A CA 1
ATOM 703 C C . ARG A 1 92 ? -9.536 -4.815 15.509 1.00 85.25 92 ARG A C 1
ATOM 705 O O . ARG A 1 92 ? -9.857 -6.002 15.621 1.00 85.25 92 ARG A O 1
ATOM 712 N N . PRO A 1 93 ? -10.017 -3.867 16.330 1.00 82.06 93 PRO A N 1
ATOM 713 C CA . PRO A 1 93 ? -10.961 -4.172 17.394 1.00 82.06 93 PRO A CA 1
ATOM 714 C C . PRO A 1 93 ? -12.254 -4.775 16.839 1.00 82.06 93 PRO A C 1
ATOM 716 O O . PRO A 1 93 ? -12.819 -4.296 15.848 1.00 82.06 93 PRO A O 1
ATOM 719 N N . ARG A 1 94 ? -12.735 -5.845 17.478 1.00 80.75 94 ARG A N 1
ATOM 720 C CA . ARG A 1 94 ? -13.999 -6.502 17.130 1.00 80.75 94 ARG A CA 1
ATOM 721 C C . ARG A 1 94 ? -15.109 -5.903 17.988 1.00 80.75 94 ARG A C 1
ATOM 723 O O . ARG A 1 94 ? -15.090 -6.057 19.207 1.00 80.75 94 ARG A O 1
ATOM 730 N N . HIS A 1 95 ? -16.095 -5.258 17.367 1.00 64.19 95 HIS A N 1
ATOM 731 C CA . HIS A 1 95 ? -17.311 -4.848 18.073 1.00 64.19 95 HIS A CA 1
ATOM 732 C C . HIS A 1 95 ? -18.027 -6.106 18.596 1.00 64.19 95 HIS A C 1
ATOM 734 O O . HIS A 1 95 ? -18.622 -6.844 17.814 1.00 64.19 95 HIS A O 1
ATOM 740 N N . GLY A 1 96 ? -17.909 -6.384 19.900 1.00 54.28 96 GLY A N 1
ATOM 741 C CA . GLY A 1 96 ? -18.583 -7.521 20.540 1.00 54.28 96 GLY A CA 1
ATOM 742 C C . GLY A 1 96 ? -17.957 -8.081 21.824 1.00 54.28 96 GLY A C 1
ATOM 743 O O . GLY A 1 96 ? -18.626 -8.838 22.518 1.00 54.28 96 GLY A O 1
ATOM 744 N N . GLN A 1 97 ? -16.724 -7.723 22.200 1.00 55.31 97 GLN A N 1
ATOM 745 C CA . GLN A 1 97 ? -16.071 -8.329 23.380 1.00 55.31 97 GLN A CA 1
ATOM 746 C C . GLN A 1 97 ? -16.387 -7.661 24.736 1.00 55.31 97 GLN A C 1
ATOM 748 O O . GLN A 1 97 ? -15.897 -8.120 25.761 1.00 55.31 97 GLN A O 1
ATOM 753 N N . GLY A 1 98 ? -17.253 -6.641 24.775 1.00 50.81 98 GLY A N 1
ATOM 754 C CA . GLY A 1 98 ? -17.635 -5.941 26.013 1.00 50.81 98 GLY A CA 1
ATOM 755 C C . GLY A 1 98 ? -18.932 -6.401 26.696 1.00 50.81 98 GLY A C 1
ATOM 756 O O . GLY A 1 98 ? -19.232 -5.907 27.775 1.00 50.81 98 GLY A O 1
ATOM 757 N N 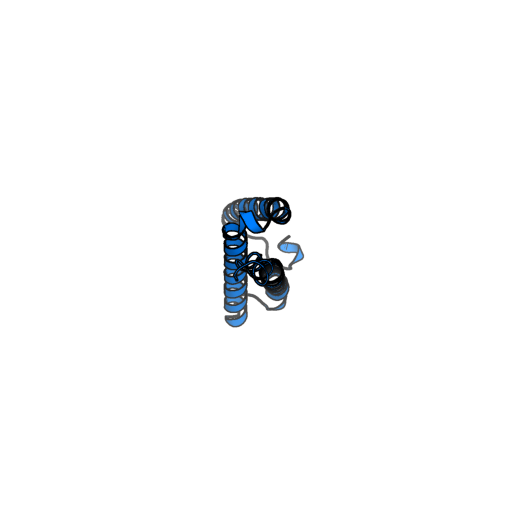. MET A 1 99 ? -19.724 -7.311 26.108 1.00 54.97 99 MET A N 1
ATOM 758 C CA . MET A 1 99 ? -21.084 -7.612 26.613 1.00 54.97 99 MET A CA 1
ATOM 759 C C . MET A 1 99 ? -21.301 -9.024 27.182 1.00 54.97 99 MET A C 1
ATOM 761 O O . MET A 1 99 ? -22.403 -9.314 27.634 1.00 54.97 99 MET A O 1
ATOM 765 N N . VAL A 1 100 ? -20.295 -9.909 27.209 1.00 56.94 100 VAL A N 1
ATOM 766 C CA . VAL A 1 100 ? -20.510 -11.327 27.599 1.00 56.94 100 VAL A CA 1
ATOM 767 C C . VAL A 1 100 ? -19.961 -11.694 28.992 1.00 56.94 100 VAL A C 1
ATOM 769 O O . VAL A 1 100 ? -20.182 -12.804 29.457 1.00 56.94 100 VAL A O 1
ATOM 772 N N . SER A 1 101 ? -19.323 -10.779 29.734 1.00 55.84 101 SER A N 1
ATOM 773 C CA . SER A 1 101 ? -18.730 -11.113 31.051 1.00 55.84 101 SER A CA 1
ATOM 774 C C . SER A 1 101 ? -19.496 -10.599 32.287 1.00 55.84 101 SER A C 1
ATOM 776 O O . SER A 1 101 ?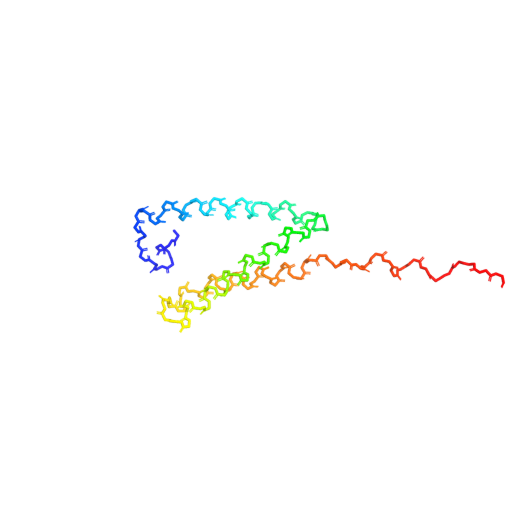 -18.963 -10.672 33.391 1.00 55.84 101 SER A O 1
ATOM 778 N N . GLY A 1 102 ? -20.716 -10.065 32.146 1.00 52.66 102 GLY A N 1
ATOM 779 C CA . GLY A 1 102 ? -21.367 -9.300 33.226 1.00 52.66 102 GLY A CA 1
ATOM 780 C C . GLY A 1 102 ? -22.762 -9.740 33.677 1.00 52.66 102 GLY A C 1
ATOM 781 O O . GLY A 1 102 ? -23.416 -8.958 34.357 1.00 52.66 102 GLY A O 1
ATOM 782 N N . GLY A 1 103 ? -23.265 -10.920 33.298 1.00 47.84 103 GLY A N 1
ATOM 783 C CA . GLY A 1 103 ? -24.701 -11.196 33.444 1.00 47.84 103 GLY A CA 1
ATOM 784 C C . GLY A 1 103 ? -25.102 -12.647 33.673 1.00 47.84 103 GLY A C 1
ATOM 785 O O . GLY A 1 103 ? -26.014 -13.116 33.008 1.00 47.84 103 GLY A O 1
ATOM 786 N N . VAL A 1 104 ? -24.465 -13.362 34.604 1.00 56.16 104 VAL A N 1
ATOM 787 C CA . VAL A 1 104 ? -25.077 -14.557 35.215 1.00 56.16 104 VAL A CA 1
ATOM 788 C C . VAL A 1 104 ? -24.785 -14.519 36.711 1.00 56.16 104 VAL A C 1
ATOM 790 O O . VAL A 1 104 ? -23.725 -14.955 37.148 1.00 56.16 104 VAL A O 1
ATOM 793 N N . GLY A 1 105 ? -25.700 -13.952 37.497 1.00 52.56 105 GLY A N 1
ATOM 794 C CA . GLY A 1 105 ? -25.602 -14.025 38.957 1.00 52.56 105 GLY A CA 1
ATOM 795 C C . GLY A 1 105 ? -26.150 -12.827 39.717 1.00 52.56 105 GLY A C 1
ATOM 796 O O . GLY A 1 105 ? -25.477 -12.337 40.614 1.00 52.56 105 GLY A O 1
ATOM 797 N N . ALA A 1 106 ? -27.349 -12.345 39.388 1.00 53.34 106 ALA A N 1
ATOM 798 C CA . ALA A 1 106 ? -28.084 -11.483 40.309 1.00 53.34 106 ALA A CA 1
ATOM 799 C C . ALA A 1 106 ? -29.600 -11.557 40.055 1.00 53.34 106 ALA A C 1
ATOM 801 O O . ALA A 1 106 ? -30.079 -11.013 39.065 1.00 53.34 106 ALA A O 1
ATOM 802 N N . VAL A 1 107 ? -30.310 -12.139 41.037 1.00 53.94 107 VAL A N 1
ATOM 803 C CA . VAL A 1 107 ? -31.753 -11.980 41.342 1.00 53.94 107 VAL A CA 1
ATOM 804 C C . VAL A 1 107 ? -32.682 -12.766 40.382 1.00 53.94 107 VAL A C 1
ATOM 806 O O . VAL A 1 107 ? -32.544 -12.678 39.173 1.00 53.94 107 VAL A O 1
ATOM 809 N N . ALA A 1 108 ? -33.613 -13.619 40.824 1.00 44.56 108 ALA A N 1
ATOM 810 C CA . ALA A 1 108 ? -34.595 -13.416 41.884 1.00 44.56 108 ALA A CA 1
ATOM 811 C C . ALA A 1 108 ? -35.169 -14.740 42.441 1.00 44.56 108 ALA A C 1
ATOM 813 O O . ALA A 1 108 ? -35.377 -15.673 41.671 1.00 44.56 108 ALA A O 1
ATOM 814 N N . THR A 1 109 ? -35.486 -14.695 43.746 1.00 52.28 109 THR A N 1
ATOM 815 C CA . THR A 1 109 ? -36.521 -15.435 44.514 1.00 52.28 109 THR A CA 1
ATOM 816 C C . THR A 1 109 ? -36.505 -16.956 44.545 1.00 52.28 109 THR A C 1
ATOM 818 O O . THR A 1 109 ? -36.816 -17.577 43.509 1.00 52.28 109 THR A O 1
#

pLDDT: mean 83.84, std 14.08, range [44.56, 97.5]

Foldseek 3Di:
DCVVLVHDDDDPVVVVVVVVVVVVVVVLVVVVVVCLVPVVVPLVSLVVLLVVLVVQLVVLVVCCVVVVDPCSNSVVSNVVSVVSNVVSVVSHDDPPPPPDPPDDDDDDD

Sequence (109 aa):
FLAFMGSSVTQPDIAYPLGMLAARFLAYGIGMFYIARDPEKHIFWINNMILIQVVDLAVGVFATLGGVVALSHSAFPMFNATLIIILLLVLRPRHGQGMVSGGVGAVAT

Radius of gyration: 20.56 Å; chains: 1; bounding box: 54×31×62 Å